Protein AF-A0A445CZI6-F1 (afdb_monomer)

InterPro domains:
  IPR018788 Proteasome assembly chaperone 3 [PF10178] (12-79)
  IPR018788 Proteasome assembly chaperone 3 [PTHR31051] (6-83)
  IPR053720 Proteasome Assembly Chaperone [G3DSA:3.30.230.90] (3-83)

Foldseek 3Di:
DKKKKKKAFDPPPDDDDPDTDIDIDTPDDDPPPVLVSVLVVVLVVLLVVVPDRDIDIDIDDDPDSDPVVSVVVSVVVSVVNPD

Structure (mmCIF, N/CA/C/O backbone):
data_AF-A0A445CZI6-F1
#
_entry.id   AF-A0A445CZI6-F1
#
loop_
_atom_site.group_PDB
_atom_site.id
_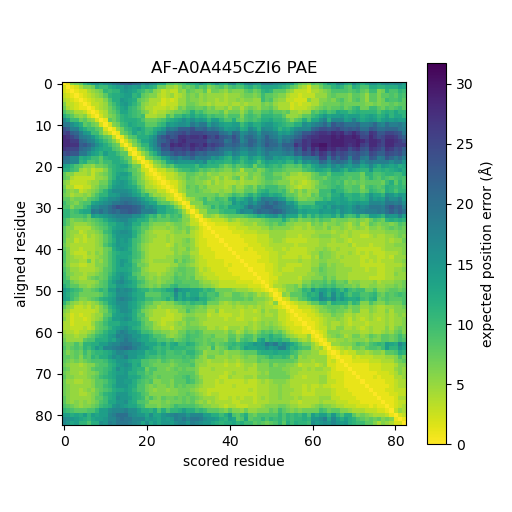atom_site.type_symbol
_atom_site.label_atom_id
_atom_site.label_alt_id
_atom_site.label_comp_id
_atom_site.label_asym_id
_atom_site.label_entity_id
_atom_site.label_seq_id
_atom_site.pdbx_PDB_ins_code
_atom_site.Cartn_x
_atom_site.Cartn_y
_atom_site.Cartn_z
_atom_site.occupancy
_atom_site.B_iso_or_equiv
_atom_site.auth_seq_id
_atom_site.auth_comp_id
_atom_site.auth_asym_id
_atom_site.auth_atom_id
_atom_site.pdbx_PDB_model_num
ATOM 1 N N . MET A 1 1 ? -15.081 0.671 6.850 1.00 58.91 1 MET A N 1
ATOM 2 C CA . MET A 1 1 ? -15.502 0.980 5.459 1.00 58.91 1 MET A CA 1
ATOM 3 C C . MET A 1 1 ? -14.542 0.285 4.504 1.00 58.91 1 MET A C 1
ATOM 5 O O . MET A 1 1 ? -13.382 0.139 4.865 1.00 58.91 1 MET A O 1
ATOM 9 N N . LEU A 1 2 ? -15.000 -0.177 3.335 1.00 67.06 2 LEU A N 1
ATOM 10 C CA . LEU A 1 2 ? -14.115 -0.756 2.314 1.00 67.06 2 LEU A CA 1
ATOM 11 C C . LEU A 1 2 ? -13.560 0.362 1.420 1.00 67.06 2 LEU A C 1
ATOM 13 O O . LEU A 1 2 ? -14.337 1.134 0.859 1.00 67.06 2 LEU A O 1
ATOM 17 N N . CYS A 1 3 ? -12.239 0.430 1.283 1.00 72.62 3 CYS A N 1
ATOM 18 C CA . CYS A 1 3 ? -11.540 1.347 0.396 1.00 72.62 3 CYS A CA 1
ATOM 19 C C . CYS A 1 3 ? -10.769 0.558 -0.664 1.00 72.62 3 CYS A C 1
ATOM 21 O O . CYS A 1 3 ? -9.953 -0.300 -0.333 1.00 72.62 3 CYS A O 1
ATOM 23 N N . ILE A 1 4 ? -11.011 0.859 -1.936 1.00 78.50 4 ILE A N 1
ATOM 24 C CA . ILE A 1 4 ? -10.306 0.262 -3.071 1.00 78.50 4 ILE A CA 1
ATOM 25 C C . ILE A 1 4 ? -9.407 1.337 -3.661 1.00 78.50 4 ILE A C 1
ATOM 27 O O . ILE A 1 4 ? -9.866 2.401 -4.079 1.00 78.50 4 ILE A O 1
ATOM 31 N N . ILE A 1 5 ? -8.114 1.056 -3.673 1.00 80.62 5 ILE A N 1
ATOM 32 C CA . ILE A 1 5 ? -7.053 1.943 -4.118 1.00 80.62 5 ILE A CA 1
ATOM 33 C C . ILE A 1 5 ? -6.302 1.210 -5.215 1.00 80.62 5 ILE A C 1
ATOM 35 O O . ILE A 1 5 ? -5.879 0.075 -5.042 1.00 80.62 5 ILE A O 1
ATOM 39 N N . THR A 1 6 ? -6.120 1.846 -6.357 1.00 78.12 6 THR A N 1
ATOM 40 C CA . THR A 1 6 ? -5.243 1.325 -7.399 1.00 78.12 6 THR A CA 1
ATOM 41 C C . THR A 1 6 ? -3.936 2.097 -7.362 1.00 78.12 6 THR A C 1
ATOM 43 O O . THR A 1 6 ? -3.924 3.327 -7.441 1.00 78.12 6 THR A O 1
ATOM 46 N N . CYS A 1 7 ? -2.841 1.357 -7.227 1.00 71.81 7 CYS A N 1
ATOM 47 C CA . CYS A 1 7 ? -1.485 1.866 -7.319 1.00 71.81 7 CYS A CA 1
ATOM 48 C C . CYS A 1 7 ? -0.856 1.360 -8.611 1.00 71.81 7 CYS A C 1
ATOM 50 O O . CYS A 1 7 ? -0.813 0.160 -8.867 1.00 71.81 7 CYS A O 1
ATOM 52 N N . PHE A 1 8 ? -0.316 2.266 -9.414 1.00 69.19 8 PHE A N 1
ATOM 53 C CA . PHE A 1 8 ? 0.469 1.894 -10.584 1.00 69.19 8 PHE A CA 1
ATOM 54 C C . PHE A 1 8 ? 1.764 2.696 -10.616 1.00 69.19 8 PHE A C 1
ATOM 56 O O . PHE A 1 8 ? 1.786 3.915 -10.415 1.00 69.19 8 PHE A O 1
ATOM 63 N N . SER A 1 9 ? 2.863 1.988 -10.852 1.00 63.78 9 SER A N 1
ATOM 64 C CA . SER A 1 9 ? 4.165 2.578 -11.118 1.00 63.78 9 SER A CA 1
ATOM 65 C C . SER A 1 9 ? 4.218 2.971 -12.591 1.00 63.78 9 SER A C 1
ATOM 67 O O . SER A 1 9 ? 4.262 2.134 -13.490 1.00 63.78 9 SER A O 1
ATOM 69 N N . ASN A 1 10 ? 4.193 4.275 -12.863 1.00 57.38 10 ASN A N 1
ATOM 70 C CA . ASN A 1 10 ? 4.400 4.766 -14.215 1.00 57.38 10 ASN A CA 1
ATOM 71 C C . ASN A 1 10 ? 5.906 4.953 -14.424 1.00 57.38 10 ASN A C 1
ATOM 73 O O . ASN A 1 10 ? 6.454 6.022 -14.146 1.00 57.38 10 ASN A O 1
ATOM 77 N N . ALA A 1 11 ? 6.582 3.912 -14.910 1.00 51.81 11 ALA A N 1
ATOM 78 C CA . ALA A 1 11 ? 7.955 4.015 -15.392 1.00 51.81 11 ALA A CA 1
ATOM 79 C C . ALA A 1 11 ? 7.951 4.778 -16.725 1.00 51.81 11 ALA A C 1
ATOM 81 O O . ALA A 1 11 ? 7.941 4.187 -17.805 1.00 51.81 11 ALA A O 1
ATOM 82 N N . ARG A 1 12 ? 7.892 6.114 -16.660 1.00 44.19 12 ARG A N 1
ATOM 83 C CA . ARG A 1 12 ? 8.010 6.954 -17.853 1.00 44.19 12 ARG A CA 1
ATOM 84 C C . ARG A 1 12 ? 9.464 6.844 -18.327 1.00 44.19 12 ARG A C 1
ATOM 86 O O . ARG A 1 12 ? 10.361 7.405 -17.707 1.00 44.19 12 ARG A O 1
ATOM 93 N N . LYS A 1 13 ? 9.713 6.064 -19.383 1.00 41.53 13 LYS A N 1
ATOM 94 C CA . LYS A 1 13 ? 11.005 6.033 -20.082 1.00 41.53 13 LYS A CA 1
ATOM 95 C C . LYS A 1 13 ? 11.153 7.325 -20.883 1.00 41.53 13 LYS A C 1
ATOM 97 O O . LYS A 1 13 ? 10.925 7.324 -22.082 1.00 41.53 13 LYS A O 1
ATOM 102 N N . GLU A 1 14 ? 11.494 8.426 -20.225 1.00 40.47 14 GLU A N 1
ATOM 103 C CA . GLU A 1 14 ? 11.873 9.650 -20.933 1.00 40.47 14 GLU A CA 1
ATOM 104 C C . GLU A 1 14 ? 12.925 10.431 -20.138 1.00 40.47 14 GLU A C 1
ATOM 106 O O . GLU A 1 14 ? 12.615 11.248 -19.279 1.00 40.47 14 GLU A O 1
ATOM 111 N N . GLY A 1 15 ? 14.193 10.116 -20.410 1.00 49.16 15 GLY A N 1
ATOM 112 C CA . GLY A 1 15 ? 15.312 11.064 -20.395 1.00 49.16 15 GLY A CA 1
ATOM 113 C C . GLY A 1 15 ? 15.818 11.663 -19.079 1.00 49.16 15 GLY A C 1
ATOM 114 O O . GLY A 1 15 ? 16.964 12.102 -19.071 1.00 49.16 15 GLY A O 1
ATOM 115 N N . VAL A 1 16 ? 15.065 11.714 -17.976 1.00 48.75 16 VAL A N 1
ATOM 116 C CA . VAL A 1 16 ? 15.555 12.404 -16.773 1.00 48.75 16 VAL A CA 1
ATOM 117 C C . VAL A 1 16 ? 14.904 11.890 -15.483 1.00 48.75 16 VAL A C 1
ATOM 119 O O . VAL A 1 16 ? 13.688 11.827 -15.353 1.00 48.75 16 VAL A O 1
ATOM 122 N N . SER A 1 17 ? 15.753 11.567 -14.507 1.00 41.69 17 SER A N 1
ATOM 123 C CA . SER A 1 17 ? 15.438 11.132 -13.139 1.00 41.69 17 SER A CA 1
ATOM 124 C C . SER A 1 17 ? 14.898 9.703 -12.958 1.00 41.69 17 SER A C 1
ATOM 126 O O . SER A 1 17 ? 13.791 9.334 -13.336 1.00 41.69 17 SER A O 1
ATOM 128 N N . ILE A 1 18 ? 15.710 8.907 -12.270 1.00 53.56 18 ILE A N 1
ATOM 129 C CA . ILE A 1 18 ? 15.589 7.475 -11.961 1.00 53.56 18 ILE A CA 1
ATOM 130 C C . ILE A 1 18 ? 14.557 7.217 -10.840 1.00 53.56 18 ILE A C 1
ATOM 132 O O . ILE A 1 18 ? 14.630 6.210 -10.140 1.00 53.56 18 ILE A O 1
ATOM 136 N N . ASN A 1 19 ? 13.610 8.135 -10.618 1.00 52.69 19 ASN A N 1
ATOM 137 C CA . ASN A 1 19 ? 12.628 8.022 -9.545 1.00 52.69 19 ASN A CA 1
ATOM 138 C C . ASN A 1 19 ? 11.305 7.468 -10.097 1.00 52.69 19 ASN A C 1
ATOM 140 O O . ASN A 1 19 ? 10.609 8.174 -10.835 1.00 52.69 19 ASN A O 1
ATOM 144 N N . PRO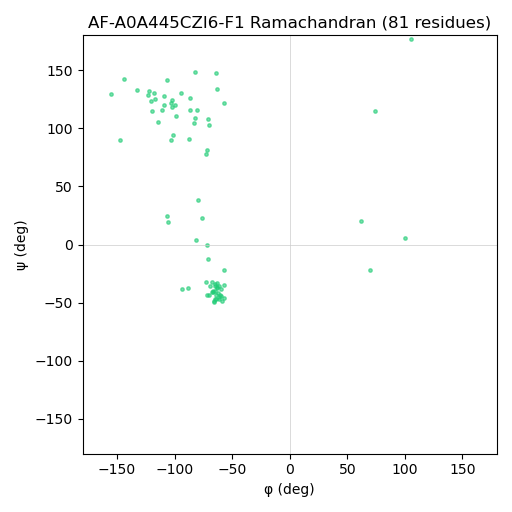 A 1 20 ? 10.920 6.225 -9.755 1.00 57.59 20 PRO A N 1
ATOM 145 C CA . PRO A 1 20 ? 9.635 5.679 -10.171 1.00 57.59 20 PRO A CA 1
ATOM 146 C C . PRO A 1 20 ? 8.505 6.596 -9.688 1.00 57.59 20 PRO A C 1
ATOM 148 O O . PRO A 1 20 ? 8.372 6.889 -8.500 1.00 57.59 20 PRO A O 1
ATOM 151 N N . THR A 1 21 ? 7.700 7.103 -10.624 1.00 62.94 21 THR A N 1
ATOM 152 C CA . THR A 1 21 ? 6.543 7.936 -10.285 1.00 62.94 21 THR A CA 1
ATOM 153 C C . THR A 1 21 ? 5.376 7.019 -9.943 1.00 62.94 21 THR A C 1
ATOM 155 O O . THR A 1 21 ? 4.767 6.408 -10.824 1.00 62.94 21 THR A O 1
ATOM 158 N N . PHE A 1 22 ? 5.073 6.911 -8.653 1.00 67.56 22 PHE A N 1
ATOM 159 C CA . PHE A 1 22 ? 3.953 6.122 -8.150 1.00 67.56 22 PHE A CA 1
ATOM 160 C C . PHE A 1 22 ? 2.673 6.950 -8.159 1.00 67.56 22 PHE A C 1
ATOM 162 O O . PHE A 1 22 ? 2.569 7.943 -7.435 1.00 67.56 22 PHE A O 1
ATOM 169 N N . ASN A 1 23 ? 1.700 6.538 -8.971 1.00 70.75 23 ASN A N 1
ATOM 170 C CA . ASN A 1 23 ? 0.358 7.102 -8.939 1.00 70.75 23 ASN A CA 1
ATOM 171 C C . ASN A 1 23 ? -0.533 6.245 -8.041 1.00 70.75 23 ASN A C 1
ATOM 173 O O . ASN A 1 23 ? -0.594 5.025 -8.190 1.00 70.75 23 ASN A O 1
ATOM 177 N N . VAL A 1 24 ? -1.229 6.909 -7.121 1.00 71.12 24 VAL A N 1
ATOM 178 C CA . VAL A 1 24 ? -2.177 6.295 -6.192 1.00 71.12 24 VAL A CA 1
ATOM 179 C C . VAL A 1 24 ? -3.535 6.931 -6.453 1.00 71.12 24 VAL A C 1
ATOM 181 O O . VAL A 1 24 ? -3.704 8.133 -6.258 1.00 71.12 24 VAL A O 1
ATOM 184 N N . SER A 1 25 ? -4.500 6.142 -6.918 1.00 74.81 25 SER A N 1
ATOM 185 C CA . SER A 1 25 ? -5.873 6.596 -7.145 1.00 74.81 25 SER A CA 1
ATOM 186 C C . SER A 1 25 ? -6.843 5.784 -6.303 1.00 74.81 25 SER A C 1
ATOM 188 O O . SER A 1 25 ? -6.894 4.561 -6.391 1.00 74.81 25 SER A O 1
ATOM 190 N N . VAL A 1 26 ? -7.630 6.476 -5.484 1.00 71.75 26 VAL A N 1
ATOM 191 C CA . VAL A 1 26 ? -8.720 5.866 -4.716 1.00 71.75 26 VAL A CA 1
ATOM 192 C C . VAL A 1 26 ? -9.919 5.713 -5.649 1.00 71.75 26 VAL A C 1
ATOM 194 O O . VAL A 1 26 ? -10.447 6.716 -6.130 1.00 71.75 26 VAL A O 1
ATOM 197 N N . ILE A 1 27 ? -10.317 4.471 -5.924 1.00 75.31 27 ILE A N 1
ATOM 198 C CA . ILE A 1 27 ? -11.459 4.136 -6.786 1.00 75.31 27 ILE A CA 1
ATOM 199 C C . ILE A 1 27 ? -12.748 4.078 -5.969 1.00 75.31 27 ILE A C 1
ATOM 201 O O . ILE A 1 27 ? -13.800 4.509 -6.433 1.00 75.31 27 ILE A O 1
ATOM 205 N N . PHE A 1 28 ? -12.670 3.568 -4.741 1.00 66.81 28 PHE A N 1
ATOM 206 C CA . PHE A 1 28 ? -13.838 3.367 -3.892 1.00 66.81 28 PHE A CA 1
ATOM 207 C C . PHE A 1 28 ? -13.494 3.644 -2.428 1.00 66.81 28 PHE A C 1
ATOM 209 O O . PHE A 1 28 ? -12.403 3.291 -1.988 1.00 66.81 28 PHE A O 1
ATOM 216 N N . GLY A 1 29 ? -14.408 4.252 -1.668 1.00 65.75 29 GLY A N 1
ATOM 217 C CA . GLY A 1 29 ? -14.222 4.558 -0.243 1.00 65.75 29 GLY A CA 1
ATOM 218 C C . GLY A 1 29 ? -13.947 6.034 0.073 1.00 65.75 29 GLY A C 1
ATOM 219 O O . GLY A 1 29 ? -13.882 6.890 -0.810 1.00 65.75 29 GLY A O 1
ATOM 220 N N . LYS A 1 30 ? -13.838 6.352 1.369 1.00 64.50 30 LYS A N 1
ATOM 221 C CA . LYS A 1 30 ? -13.701 7.726 1.875 1.00 64.50 30 LYS A CA 1
ATOM 222 C C . LYS A 1 30 ? -12.309 8.273 1.519 1.00 64.50 30 LYS A C 1
ATOM 224 O O . LYS A 1 30 ? -11.305 7.847 2.078 1.00 64.50 30 LYS A O 1
ATOM 229 N N . ARG A 1 31 ? -12.255 9.213 0.570 1.00 57.59 31 ARG A N 1
ATOM 230 C CA . ARG A 1 31 ? -11.017 9.830 0.041 1.00 57.59 31 ARG A CA 1
ATOM 231 C C . ARG A 1 31 ? -10.314 10.768 1.032 1.00 57.59 31 ARG A C 1
ATOM 233 O O . ARG A 1 31 ? -9.177 11.158 0.800 1.00 57.59 31 ARG A O 1
ATOM 240 N N . ASP A 1 32 ? -10.993 11.123 2.116 1.00 55.53 32 ASP A N 1
ATOM 241 C CA . ASP A 1 32 ? -10.571 12.172 3.047 1.00 55.53 32 ASP A CA 1
ATOM 242 C C . ASP A 1 32 ? -9.530 11.714 4.081 1.00 55.53 32 ASP A C 1
ATOM 244 O O . ASP A 1 32 ? -9.141 12.476 4.955 1.00 55.53 32 ASP A O 1
ATOM 248 N N . GLU A 1 33 ? -9.052 10.469 3.995 1.00 65.81 33 GLU A N 1
ATOM 249 C CA . GLU A 1 33 ? -7.995 9.978 4.876 1.00 65.81 33 GLU A CA 1
ATOM 250 C C . GLU A 1 33 ? -6.648 9.930 4.154 1.00 65.81 33 GLU A C 1
ATOM 252 O O . GLU A 1 33 ? -6.276 8.895 3.584 1.00 65.81 33 GLU A O 1
ATOM 257 N N . PRO A 1 34 ? -5.865 11.030 4.198 1.00 71.06 34 PRO A N 1
ATOM 258 C CA . PRO A 1 34 ? -4.549 11.095 3.563 1.00 71.06 34 PRO A CA 1
ATOM 259 C C . PRO A 1 34 ? -3.599 9.998 4.063 1.00 71.06 34 PRO A C 1
ATOM 261 O O . PRO A 1 34 ? -2.675 9.611 3.350 1.00 71.06 34 PRO A O 1
ATOM 264 N N . MET A 1 35 ? -3.849 9.439 5.252 1.00 73.88 35 MET A N 1
ATOM 265 C CA . MET A 1 35 ? -3.095 8.308 5.797 1.00 73.88 35 MET A CA 1
ATOM 266 C C . MET A 1 35 ? -3.228 7.033 4.957 1.00 73.88 35 MET A C 1
ATOM 268 O O . MET A 1 35 ? -2.247 6.305 4.799 1.00 73.88 35 MET A O 1
ATOM 272 N N . LEU A 1 36 ? -4.406 6.770 4.382 1.00 75.69 36 LEU A N 1
ATOM 273 C CA . LEU A 1 36 ? -4.654 5.572 3.581 1.00 75.69 36 LEU A CA 1
ATOM 274 C C . LEU A 1 36 ? -3.921 5.656 2.237 1.00 75.69 36 LEU A C 1
ATOM 276 O O . LEU A 1 36 ? -3.246 4.711 1.828 1.00 75.69 36 LEU A O 1
ATOM 280 N N . ALA A 1 37 ? -3.984 6.828 1.597 1.00 75.88 37 ALA A N 1
ATOM 281 C CA . ALA A 1 37 ? -3.226 7.121 0.385 1.00 75.88 37 ALA A CA 1
ATOM 282 C C . ALA A 1 37 ? -1.710 7.059 0.638 1.00 75.88 37 ALA A C 1
ATOM 284 O O . ALA A 1 37 ? -0.980 6.473 -0.160 1.00 75.88 37 ALA A O 1
ATOM 285 N N . ALA A 1 38 ? -1.235 7.594 1.770 1.00 79.19 38 ALA A N 1
ATOM 286 C CA . ALA A 1 38 ? 0.170 7.512 2.165 1.00 79.19 38 ALA A CA 1
ATOM 287 C C . ALA A 1 38 ? 0.631 6.065 2.400 1.00 79.19 38 ALA A C 1
ATOM 289 O O . ALA A 1 38 ? 1.748 5.711 2.032 1.00 79.19 38 ALA A O 1
ATOM 290 N N . CYS A 1 39 ? -0.218 5.208 2.971 1.00 79.00 39 CYS A N 1
ATOM 291 C CA . CYS A 1 39 ? 0.110 3.794 3.156 1.00 79.00 39 CYS A CA 1
ATOM 292 C C . CYS A 1 39 ? 0.157 3.028 1.842 1.00 79.00 39 CYS A C 1
ATOM 294 O O . CYS A 1 39 ? 1.101 2.279 1.616 1.00 79.00 39 CYS A O 1
ATOM 296 N N . ALA A 1 40 ? -0.807 3.254 0.950 1.00 80.19 40 ALA A N 1
ATOM 29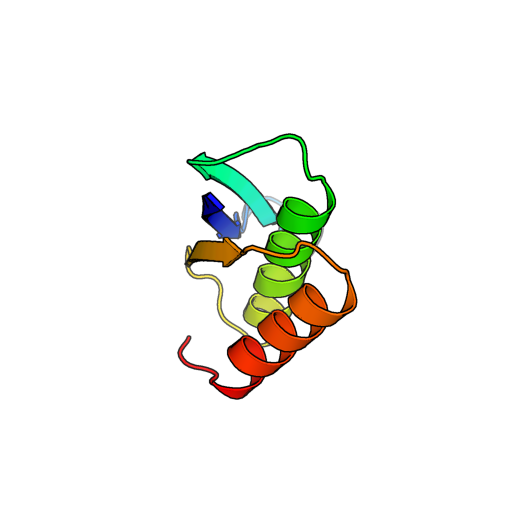7 C CA . ALA A 1 40 ? -0.786 2.659 -0.380 1.00 80.19 40 ALA A CA 1
ATOM 298 C C . ALA A 1 40 ? 0.453 3.102 -1.180 1.00 80.19 40 ALA A C 1
ATOM 300 O O . ALA A 1 40 ? 1.039 2.287 -1.893 1.00 80.19 40 ALA A O 1
ATOM 301 N N . ARG A 1 41 ? 0.893 4.358 -1.002 1.00 79.44 41 ARG A N 1
ATOM 302 C CA . ARG A 1 41 ? 2.134 4.891 -1.581 1.00 79.44 41 ARG A CA 1
ATOM 303 C C . ARG A 1 41 ? 3.384 4.216 -1.010 1.00 79.44 41 ARG A C 1
ATOM 305 O O . ARG A 1 41 ? 4.196 3.714 -1.776 1.00 79.44 41 ARG A O 1
ATOM 312 N N . GLN A 1 42 ? 3.488 4.109 0.314 1.00 82.19 42 GLN A N 1
ATOM 313 C CA . GLN A 1 42 ? 4.598 3.393 0.951 1.00 82.19 42 GLN A CA 1
ATOM 314 C C . GLN A 1 42 ? 4.651 1.925 0.528 1.00 82.19 42 GLN A C 1
ATOM 316 O O . GLN A 1 42 ? 5.730 1.379 0.324 1.00 82.19 42 GLN A O 1
ATOM 321 N N . LEU A 1 43 ? 3.496 1.280 0.375 1.00 79.69 43 LEU A N 1
ATOM 322 C CA . LEU A 1 43 ? 3.443 -0.115 -0.028 1.00 79.69 43 LEU A CA 1
ATOM 323 C C . LEU A 1 43 ? 3.965 -0.307 -1.458 1.00 79.69 43 LEU A C 1
ATOM 325 O O . LEU A 1 43 ? 4.831 -1.149 -1.672 1.00 79.69 43 LEU A O 1
ATOM 329 N N . ILE A 1 44 ? 3.498 0.492 -2.424 1.00 78.44 44 ILE A N 1
ATOM 330 C CA . ILE A 1 44 ? 3.987 0.392 -3.808 1.00 78.44 44 ILE A CA 1
ATOM 331 C C . ILE A 1 44 ? 5.470 0.764 -3.913 1.00 78.44 44 ILE A C 1
ATOM 333 O O . ILE A 1 44 ? 6.199 0.112 -4.652 1.00 78.44 44 ILE A O 1
ATOM 337 N N . GLU A 1 45 ? 5.945 1.736 -3.128 1.00 79.12 45 GLU A N 1
ATOM 338 C CA . GLU A 1 45 ? 7.373 2.054 -3.036 1.00 79.12 45 GLU A CA 1
ATOM 339 C C . GLU A 1 45 ? 8.179 0.840 -2.572 1.00 79.12 45 GLU A C 1
ATOM 341 O O . GLU A 1 45 ? 9.168 0.476 -3.202 1.00 79.12 45 GLU A O 1
ATOM 346 N N . LYS A 1 46 ? 7.735 0.169 -1.505 1.00 80.00 46 LYS A N 1
ATOM 347 C CA . LYS A 1 46 ? 8.416 -1.008 -0.954 1.00 80.00 46 LYS A CA 1
ATOM 348 C C . LYS A 1 46 ? 8.372 -2.201 -1.916 1.00 80.00 46 LYS A C 1
ATOM 350 O O . LYS A 1 46 ? 9.400 -2.843 -2.100 1.00 80.00 46 LYS A O 1
ATOM 355 N N . ILE A 1 47 ? 7.243 -2.448 -2.578 1.00 78.81 47 ILE A N 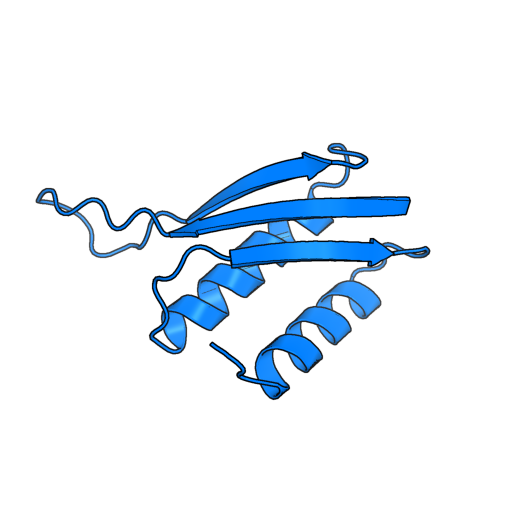1
ATOM 356 C CA . ILE A 1 47 ? 7.094 -3.518 -3.578 1.00 78.81 47 ILE A CA 1
ATOM 357 C C . ILE A 1 47 ? 7.955 -3.246 -4.824 1.00 78.81 47 ILE A C 1
ATOM 359 O O . ILE A 1 47 ? 8.599 -4.151 -5.358 1.00 78.81 47 ILE A O 1
ATOM 363 N N . SER A 1 48 ? 8.031 -1.993 -5.275 1.00 75.06 48 SER A N 1
ATOM 364 C CA . SER A 1 48 ? 8.904 -1.624 -6.390 1.00 75.06 48 SER A CA 1
ATOM 365 C C . SER A 1 48 ? 10.383 -1.623 -6.029 1.00 75.06 48 SER A C 1
ATOM 367 O O . SER A 1 48 ? 11.191 -2.006 -6.872 1.00 75.06 48 SER A O 1
ATOM 369 N N . LEU A 1 49 ? 10.751 -1.295 -4.787 1.00 74.25 49 LEU A N 1
ATOM 370 C CA . LEU A 1 49 ? 12.107 -1.526 -4.273 1.00 74.25 49 LEU A CA 1
ATOM 371 C C . LEU A 1 49 ? 12.454 -3.020 -4.240 1.00 74.25 49 LEU A C 1
ATOM 373 O O . LEU A 1 49 ? 13.597 -3.382 -4.497 1.00 74.25 49 LEU A O 1
ATOM 377 N N . SER A 1 50 ? 11.471 -3.888 -3.990 1.00 73.06 50 SER A N 1
ATOM 378 C CA . SER A 1 50 ? 11.616 -5.342 -4.119 1.00 73.06 50 SER A CA 1
ATOM 379 C C . SER A 1 50 ? 11.693 -5.834 -5.576 1.00 73.06 50 SER A C 1
ATOM 381 O O . SER A 1 50 ? 11.859 -7.029 -5.791 1.00 73.06 50 SER A O 1
ATOM 383 N N . GLY A 1 51 ? 11.609 -4.946 -6.575 1.00 69.25 51 GLY A N 1
ATOM 384 C CA . GLY A 1 51 ? 11.806 -5.269 -7.993 1.00 69.25 51 GLY A CA 1
ATOM 385 C C . GLY A 1 51 ? 10.527 -5.454 -8.812 1.00 69.25 51 GLY A C 1
ATOM 386 O O . GLY A 1 51 ? 10.614 -5.794 -9.992 1.00 69.25 51 GLY A O 1
ATOM 387 N N . SER A 1 52 ? 9.342 -5.209 -8.240 1.00 66.94 52 SER A N 1
ATOM 388 C CA . SER A 1 52 ? 8.073 -5.365 -8.962 1.00 66.94 52 SER A CA 1
ATOM 389 C C . SER A 1 52 ? 7.518 -4.028 -9.467 1.00 66.94 52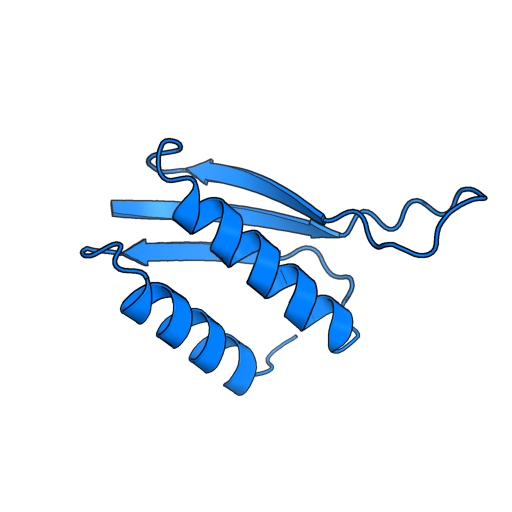 SER A C 1
ATOM 391 O O . SER A 1 52 ? 7.229 -3.106 -8.704 1.00 66.94 52 SER A O 1
ATOM 393 N N . SER A 1 53 ? 7.357 -3.914 -10.786 1.00 67.44 53 SER A N 1
ATOM 394 C CA . SER A 1 53 ? 6.832 -2.733 -11.495 1.00 67.44 53 SER A CA 1
ATOM 395 C C . SER A 1 53 ? 5.402 -2.929 -12.015 1.00 67.44 53 SER A C 1
ATOM 397 O O . SER A 1 53 ? 4.953 -2.227 -12.921 1.00 67.44 53 SER A O 1
ATOM 399 N N . LYS A 1 54 ? 4.675 -3.904 -11.465 1.00 72.12 54 LYS A N 1
ATOM 400 C CA . LYS A 1 54 ? 3.323 -4.244 -11.912 1.00 72.12 54 LYS A CA 1
ATOM 401 C C . LYS A 1 54 ? 2.271 -3.314 -11.290 1.00 72.12 54 LYS A C 1
ATOM 403 O O . LYS A 1 54 ? 2.438 -2.874 -10.150 1.00 72.12 54 LYS A O 1
ATOM 408 N N . PRO A 1 55 ? 1.166 -3.033 -12.004 1.00 73.12 55 PRO A N 1
ATOM 409 C CA . PRO A 1 55 ? 0.012 -2.369 -11.411 1.00 73.12 55 PRO A CA 1
ATOM 410 C C . PRO A 1 55 ? -0.593 -3.251 -10.309 1.00 73.12 55 PRO A C 1
ATOM 412 O O . PRO A 1 55 ? -0.785 -4.451 -10.498 1.00 73.12 55 PRO A O 1
ATOM 415 N N . LEU A 1 56 ? -0.898 -2.646 -9.163 1.00 75.81 56 LEU A N 1
ATOM 416 C CA . LEU A 1 56 ? -1.428 -3.304 -7.972 1.00 75.81 56 LEU A CA 1
ATOM 417 C C . LEU A 1 56 ? -2.763 -2.678 -7.580 1.00 75.81 56 LEU A C 1
ATOM 419 O O . LEU A 1 56 ? -2.906 -1.459 -7.475 1.00 75.81 56 LEU A O 1
ATOM 423 N N . VAL A 1 57 ? -3.748 -3.530 -7.321 1.00 80.56 57 VAL A N 1
ATOM 424 C CA . VAL A 1 57 ? -5.026 -3.116 -6.744 1.00 80.56 57 VAL A CA 1
ATOM 425 C C . VAL A 1 57 ? -5.011 -3.486 -5.269 1.00 80.56 57 VAL A C 1
ATOM 427 O O . VAL A 1 57 ? -4.899 -4.653 -4.908 1.00 80.56 57 VAL A O 1
ATOM 430 N N . LEU A 1 58 ? -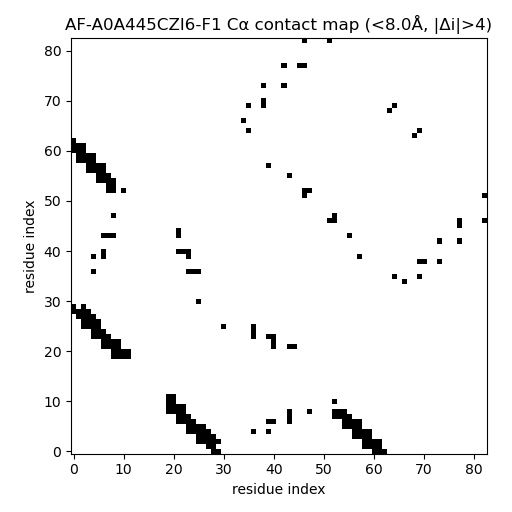5.123 -2.477 -4.415 1.00 76.44 58 LEU A N 1
ATOM 431 C CA . LEU A 1 58 ? -5.183 -2.606 -2.972 1.00 76.44 58 LEU A CA 1
ATOM 432 C C . LEU A 1 58 ? -6.623 -2.426 -2.503 1.00 76.44 58 LEU A C 1
ATOM 434 O O . LEU A 1 58 ? -7.233 -1.383 -2.717 1.00 76.44 58 LEU A O 1
ATOM 438 N N . SER A 1 59 ? -7.160 -3.432 -1.825 1.00 80.81 59 SER A N 1
ATOM 439 C CA . SER A 1 59 ? -8.495 -3.369 -1.226 1.00 80.81 59 SER A CA 1
ATOM 440 C C . SER A 1 59 ? -8.338 -3.427 0.288 1.00 80.81 59 SER A C 1
ATOM 442 O O . SER A 1 59 ? -8.014 -4.480 0.828 1.00 80.81 59 SER A O 1
ATOM 444 N N . LEU A 1 60 ? -8.515 -2.301 0.980 1.00 75.31 60 LEU A N 1
ATOM 445 C CA . LEU A 1 60 ? -8.422 -2.225 2.438 1.00 75.31 60 LEU A CA 1
ATOM 446 C C . LEU A 1 60 ? -9.796 -1.968 3.044 1.00 75.31 60 LEU A C 1
ATOM 448 O O . LEU A 1 60 ? -10.386 -0.908 2.861 1.00 75.31 60 LEU A O 1
ATOM 452 N N . GLY A 1 61 ? -10.287 -2.930 3.819 1.00 78.31 61 GLY A N 1
ATOM 453 C CA . GLY A 1 61 ? -11.454 -2.760 4.678 1.00 78.31 61 GLY A CA 1
ATOM 454 C C . GLY A 1 61 ? -11.028 -2.550 6.119 1.00 78.31 61 GLY A C 1
ATOM 455 O O . GLY A 1 61 ? -10.835 -3.527 6.834 1.00 78.31 61 GLY A O 1
ATOM 456 N N . LEU A 1 62 ? -10.895 -1.296 6.553 1.00 72.31 62 LEU A N 1
ATOM 457 C CA . LEU A 1 62 ? -10.548 -0.983 7.939 1.00 72.31 62 LEU A CA 1
ATOM 458 C C . LEU A 1 62 ? -11.749 -0.432 8.704 1.00 72.31 62 LEU A C 1
ATOM 460 O O . LEU A 1 62 ? -12.609 0.270 8.162 1.00 72.31 62 LEU A O 1
ATOM 464 N N . LYS A 1 63 ? -11.836 -0.843 9.971 1.00 73.50 63 LYS A N 1
ATOM 465 C CA . LYS A 1 63 ? -12.765 -0.285 10.959 1.00 73.50 63 LY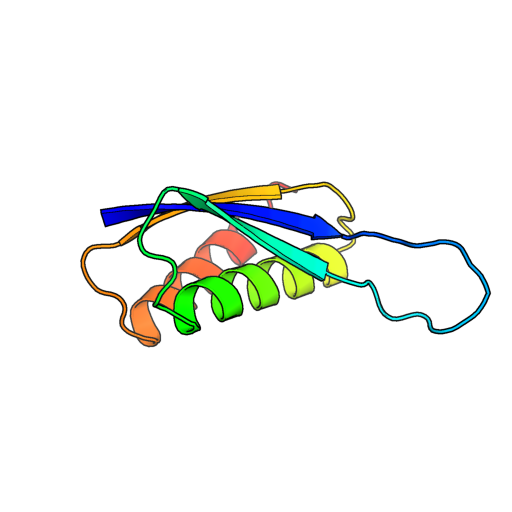S A CA 1
ATOM 466 C C . LYS A 1 63 ? -12.084 0.822 11.761 1.00 73.50 63 LYS A C 1
ATOM 468 O O . LYS A 1 63 ? -12.718 1.834 12.027 1.00 73.50 63 LYS A O 1
ATOM 473 N N . ASP A 1 64 ? -10.804 0.624 12.071 1.00 72.62 64 ASP A N 1
ATOM 474 C CA . ASP A 1 64 ? -9.945 1.562 12.783 1.00 72.62 64 ASP A CA 1
ATOM 475 C C . ASP A 1 64 ? -8.778 1.972 11.881 1.00 72.62 64 ASP A C 1
ATOM 477 O O . ASP A 1 64 ? -8.127 1.123 11.267 1.00 72.62 64 ASP A O 1
ATOM 481 N N . HIS A 1 65 ? -8.547 3.277 11.767 1.00 71.75 65 HIS A N 1
ATOM 482 C CA . HIS A 1 65 ? -7.617 3.873 10.802 1.00 71.75 65 HIS A CA 1
ATOM 483 C C . HIS A 1 65 ? -6.335 4.372 11.486 1.00 71.75 65 HIS A C 1
ATOM 485 O O . HIS A 1 65 ? -5.640 5.264 10.998 1.00 71.75 65 HIS A O 1
ATOM 491 N N . SER A 1 66 ? -6.010 3.785 12.641 1.00 79.25 66 SER A N 1
ATOM 492 C CA . SER A 1 66 ? -4.813 4.124 13.400 1.00 79.25 66 SER A CA 1
ATOM 493 C C . SER A 1 66 ? -3.532 3.789 12.626 1.00 79.25 66 SER A C 1
ATOM 495 O O . SER A 1 66 ? -3.446 2.806 11.879 1.00 79.25 66 SER A O 1
ATOM 497 N N . LYS A 1 67 ? -2.491 4.600 12.848 1.00 76.19 67 LYS A N 1
ATOM 498 C CA . LYS A 1 67 ? -1.165 4.435 12.230 1.00 76.19 67 LYS A CA 1
ATOM 499 C C . LYS A 1 67 ? -0.555 3.064 12.528 1.00 76.19 67 LYS A C 1
ATOM 501 O O . LYS A 1 67 ? 0.134 2.515 11.672 1.00 76.19 67 LYS A O 1
ATOM 506 N N . GLU A 1 68 ? -0.804 2.514 13.716 1.00 83.50 68 GLU A N 1
ATOM 507 C CA . GLU A 1 68 ? -0.300 1.194 14.113 1.00 83.50 68 GLU A CA 1
ATOM 508 C C . GLU A 1 68 ? -0.888 0.077 13.250 1.00 83.50 68 GLU A C 1
ATOM 510 O O . GLU A 1 68 ? -0.143 -0.740 12.712 1.00 83.50 68 GLU A O 1
ATOM 515 N N . THR A 1 69 ? -2.206 0.091 13.037 1.00 83.19 69 THR A N 1
ATOM 516 C CA . THR A 1 69 ? -2.901 -0.895 12.202 1.00 83.19 69 THR A CA 1
ATOM 517 C C . THR A 1 69 ? -2.399 -0.846 10.763 1.00 83.19 69 THR A C 1
ATOM 519 O O . THR A 1 69 ? -2.050 -1.875 10.189 1.00 83.19 69 THR A O 1
ATOM 522 N N . LEU A 1 70 ? -2.282 0.356 10.195 1.00 79.44 70 LEU A N 1
ATOM 523 C CA . LEU A 1 70 ? -1.751 0.566 8.848 1.00 79.44 70 LEU A CA 1
ATOM 524 C C . LEU A 1 70 ? -0.315 0.051 8.696 1.00 79.44 70 LEU A C 1
ATOM 526 O O . LEU A 1 70 ? -0.001 -0.632 7.720 1.00 79.44 70 LEU A O 1
ATOM 530 N N . LYS A 1 71 ? 0.548 0.326 9.678 1.00 83.69 71 LYS A N 1
ATOM 531 C CA . LYS A 1 71 ? 1.932 -0.159 9.683 1.00 83.69 71 LYS A CA 1
ATOM 532 C C . LYS A 1 71 ? 1.998 -1.686 9.784 1.00 83.69 71 LYS A C 1
ATOM 534 O O . LYS A 1 71 ? 2.798 -2.298 9.080 1.00 83.69 71 LYS A O 1
ATOM 539 N N . GLY A 1 72 ? 1.135 -2.292 10.600 1.00 85.69 72 GLY A N 1
ATOM 540 C CA . GLY A 1 72 ? 0.997 -3.746 10.700 1.00 85.69 72 GLY A CA 1
ATOM 541 C C . GLY A 1 72 ? 0.588 -4.385 9.372 1.00 85.69 72 GLY A C 1
ATOM 542 O O . GLY A 1 72 ? 1.203 -5.361 8.953 1.00 85.69 72 GLY A O 1
ATOM 543 N N . ILE A 1 73 ? -0.372 -3.788 8.658 1.00 83.75 73 ILE A N 1
ATOM 544 C CA . ILE A 1 73 ? -0.813 -4.270 7.338 1.00 83.75 73 ILE A CA 1
ATOM 545 C C . ILE A 1 73 ? 0.318 -4.179 6.321 1.00 83.75 73 ILE A C 1
ATOM 547 O O . ILE A 1 73 ? 0.571 -5.151 5.619 1.00 83.75 73 ILE A O 1
ATOM 551 N N . ILE A 1 74 ? 1.023 -3.044 6.253 1.00 82.44 74 ILE A N 1
ATOM 552 C CA . ILE A 1 74 ? 2.174 -2.895 5.351 1.00 82.44 74 ILE A CA 1
ATOM 553 C C . ILE A 1 74 ? 3.209 -3.980 5.646 1.00 82.44 74 ILE A C 1
ATOM 555 O O . ILE A 1 74 ? 3.682 -4.628 4.720 1.00 82.44 74 ILE A O 1
ATOM 559 N N . SER A 1 75 ? 3.533 -4.209 6.921 1.00 85.69 75 SER A N 1
ATOM 560 C CA . SER A 1 75 ? 4.492 -5.245 7.305 1.00 85.69 75 SER A CA 1
ATOM 561 C C . SER A 1 75 ? 4.024 -6.64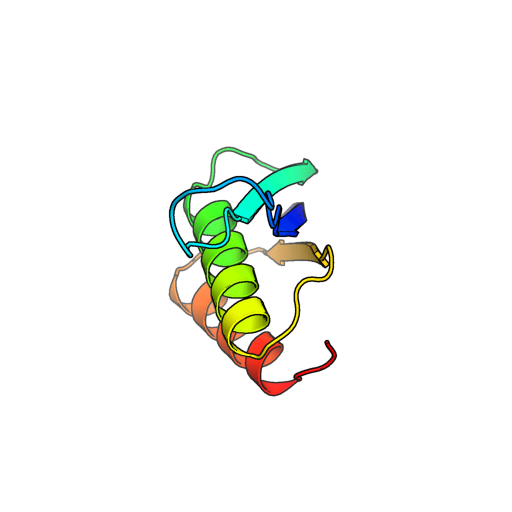1 6.896 1.00 85.69 75 SER A C 1
ATOM 563 O O . SER A 1 75 ? 4.808 -7.388 6.327 1.00 85.69 75 SER A O 1
ATOM 565 N N . ALA A 1 76 ? 2.757 -6.981 7.136 1.00 86.81 76 ALA A N 1
ATOM 566 C CA . ALA A 1 76 ? 2.200 -8.290 6.807 1.00 86.81 76 ALA 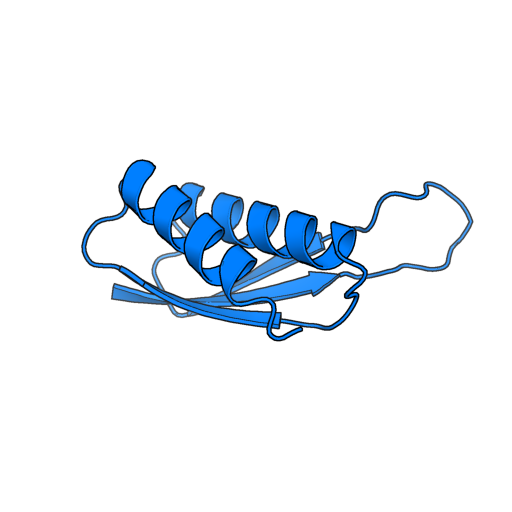A CA 1
ATOM 567 C C . ALA A 1 76 ? 2.119 -8.529 5.292 1.00 86.81 76 ALA A C 1
ATOM 569 O O . ALA A 1 76 ? 2.437 -9.615 4.815 1.00 86.81 76 ALA A O 1
ATOM 570 N N . VAL A 1 77 ? 1.728 -7.512 4.517 1.00 82.56 77 VAL A N 1
ATOM 571 C CA . VAL A 1 77 ? 1.731 -7.597 3.051 1.00 82.56 77 VAL A CA 1
ATOM 572 C C . VAL A 1 77 ? 3.159 -7.756 2.546 1.00 82.56 77 VAL A C 1
ATOM 574 O O . VAL A 1 77 ? 3.396 -8.603 1.690 1.00 82.56 77 VAL A O 1
ATOM 577 N N . MET A 1 78 ? 4.110 -6.998 3.106 1.00 82.75 78 MET A N 1
ATOM 578 C CA . MET A 1 78 ? 5.510 -7.092 2.704 1.00 82.75 78 MET A CA 1
ATOM 579 C C . MET A 1 78 ? 6.140 -8.455 3.032 1.00 82.75 78 MET A C 1
ATOM 581 O O . MET A 1 78 ? 6.982 -8.931 2.279 1.00 82.75 78 MET A O 1
ATOM 585 N N . ASP A 1 79 ? 5.728 -9.073 4.137 1.00 85.19 79 ASP A N 1
ATOM 586 C CA . ASP A 1 79 ? 6.156 -10.412 4.548 1.00 85.19 79 ASP A CA 1
ATOM 587 C C . ASP A 1 79 ? 5.597 -11.511 3.626 1.00 85.19 79 ASP A C 1
ATOM 589 O O . ASP A 1 79 ? 6.300 -12.459 3.292 1.00 85.19 79 ASP A O 1
ATOM 593 N N . ASN A 1 80 ? 4.366 -11.343 3.124 1.00 84.06 80 ASN A N 1
ATOM 594 C CA . ASN A 1 80 ? 3.757 -12.306 2.200 1.00 84.06 80 ASN A CA 1
ATOM 595 C C . ASN A 1 80 ? 4.446 -12.352 0.824 1.00 84.06 80 ASN A C 1
ATOM 597 O O . ASN A 1 80 ? 4.472 -13.411 0.204 1.00 84.06 80 ASN A O 1
ATOM 601 N N . GLY A 1 81 ? 4.986 -11.235 0.321 1.00 68.06 81 GLY A N 1
ATOM 602 C CA . GLY A 1 81 ? 5.888 -11.251 -0.842 1.00 68.06 81 GLY A CA 1
ATOM 603 C C . GLY A 1 81 ? 5.316 -11.779 -2.169 1.00 68.06 81 GLY A C 1
ATOM 604 O O . GLY A 1 81 ? 6.087 -12.191 -3.029 1.00 68.06 81 GLY A O 1
ATOM 605 N N . LEU A 1 82 ? 3.992 -11.810 -2.361 1.00 65.81 82 LEU A N 1
ATOM 606 C CA . LEU A 1 82 ? 3.332 -12.480 -3.501 1.00 65.81 82 LEU A CA 1
ATOM 607 C C . LEU A 1 82 ? 3.343 -11.674 -4.832 1.00 65.81 82 LEU A C 1
ATOM 609 O O . LEU A 1 82 ? 2.331 -11.670 -5.537 1.00 65.81 82 LEU A O 1
ATOM 613 N N . TRP A 1 83 ? 4.422 -10.960 -5.187 1.00 67.19 83 TRP A N 1
ATOM 614 C CA . TRP A 1 83 ? 4.463 -10.039 -6.351 1.00 67.19 83 TRP A CA 1
ATOM 615 C C . TRP A 1 83 ? 5.535 -10.329 -7.412 1.00 67.19 83 TRP A C 1
ATOM 617 O O . TRP A 1 83 ? 6.631 -10.801 -7.052 1.00 67.19 83 TRP A O 1
#

Secondary structure (DSSP, 8-state):
-EEEEEEEEE---SSS----EEEEEEEES-TT-HHHHHHHHHHHHHHHHTT--S-EEEEEE-S---HHHHHHHHHHHHHH---

Sequence (83 aa):
MLCIITCFSNARKEGVSINPTFNVSVIFGKRDEPMLAACARQLIEKISLSGSSKPLVLSLGLKDHSKETLKGIISAVMDNGLW

Organism: Arachis hypogaea (NCBI:txid3818)

Mean predicted aligned error: 8.77 Å

Radius of gyration: 13.11 Å; Cα contacts (8 Å, |Δi|>4): 113; chains: 1; bounding box: 31×25×35 Å

pLDDT: mean 71.28, std 11.13, range [40.47, 86.81]

Nearest PDB structures (foldseek):
  8cx1-assembly1_A  TM=2.604E-01  e=8.546E+00  Homo sapiens

Solvent-accessible surface area (backbone atoms only — not comparable to full-atom values): 5121 Å² total; per-residue (Å²): 90,64,30,34,32,40,37,36,52,52,76,75,90,62,98,71,78,97,66,76,46,72,46,76,44,78,78,40,57,82,81,86,46,66,65,59,59,50,48,53,46,53,45,52,51,53,45,38,73,72,71,42,70,64,74,44,79,46,77,49,72,47,89,67,90,48,70,67,57,54,52,50,49,49,52,53,55,61,69,65,58,90,118